Protein AF-A0A1H7DA95-F1 (afdb_monomer)

Foldseek 3Di:
DDDDDDDDDDDDDDDDDDDPDDPPDPDPAADPLRAGADDFAKWWDDVQFPVVCVDIWIWGWPHWDPVDDDDRQKTWTWIFTADPVRDRDDIDTDITRNVRIGGDPDPPPPPDPPPPPPDDDDD

Organism: NCBI:txid1144548

Mean predicted aligned error: 14.92 Å

Solvent-accessible surface area (backbone atoms only — not comparable to full-atom values): 8082 Å² total; per-residue (Å²): 134,86,87,85,82,86,83,88,82,81,85,89,85,91,80,80,92,74,76,90,69,79,81,81,65,92,54,102,47,56,46,95,86,70,37,59,54,64,69,65,45,45,30,41,37,29,48,69,12,28,80,86,25,84,63,68,46,44,29,37,38,69,39,59,46,82,90,53,96,54,62,92,65,43,39,42,34,37,28,29,36,36,51,98,88,65,48,76,76,44,84,44,79,45,74,32,24,49,88,35,49,40,77,48,92,63,79,78,74,74,81,67,80,77,76,74,82,82,78,91,77,94,129

Nearest PDB structures (foldseek):
  4c0f-assembly2_D  TM=4.816E-01  e=8.296E-01  Homo sapiens
  5fu7-assembly2_F  TM=4.871E-01  e=9.789E-01  Homo sapiens
  4c0f-assembly1_A  TM=4.831E-01  e=1.363E+00  Homo sapiens
  3er0-assembly1_A  TM=4.039E-01  e=1.440E+00  Saccharomyces cerevisiae

Structure (mmCIF, N/CA/C/O backbone):
data_AF-A0A1H7DA95-F1
#
_entry.id   AF-A0A1H7DA95-F1
#
loop_
_atom_site.group_PDB
_atom_site.id
_atom_site.type_symbol
_atom_site.label_atom_id
_atom_site.label_alt_id
_atom_site.label_comp_id
_atom_site.label_asym_id
_atom_site.label_entity_id
_atom_site.label_seq_id
_atom_site.pdbx_PDB_ins_code
_atom_site.Cartn_x
_atom_site.Cartn_y
_atom_site.Cartn_z
_atom_site.occupancy
_atom_site.B_iso_or_equiv
_atom_site.auth_seq_id
_atom_site.auth_comp_id
_atom_site.auth_asym_id
_atom_site.auth_atom_id
_atom_site.pdbx_PDB_model_num
ATOM 1 N N . MET A 1 1 ? 36.164 -46.722 -11.709 1.00 38.12 1 MET A N 1
ATOM 2 C CA . MET A 1 1 ? 36.114 -45.258 -11.499 1.00 38.12 1 MET A CA 1
ATOM 3 C C . MET A 1 1 ? 34.666 -44.806 -11.662 1.00 38.12 1 MET A C 1
ATOM 5 O O . MET A 1 1 ? 33.929 -45.463 -12.382 1.00 38.12 1 MET A O 1
ATOM 9 N N . SER A 1 2 ? 34.273 -43.798 -10.889 1.00 39.78 2 SER A N 1
ATOM 10 C CA . SER A 1 2 ? 32.928 -43.409 -10.437 1.00 39.78 2 SER A CA 1
ATOM 11 C C . SER A 1 2 ? 31.754 -43.376 -11.434 1.00 39.78 2 SER A C 1
ATOM 13 O O . SER A 1 2 ? 31.884 -42.975 -12.583 1.00 39.78 2 SER A O 1
ATOM 15 N N . VAL A 1 3 ? 30.576 -43.698 -10.888 1.00 44.12 3 VAL A N 1
ATOM 16 C CA . VAL A 1 3 ? 29.200 -43.355 -11.331 1.00 44.12 3 VAL A CA 1
ATOM 17 C C . VAL A 1 3 ? 28.923 -41.902 -10.839 1.00 44.12 3 VAL A C 1
ATOM 19 O O . VAL A 1 3 ? 29.515 -41.560 -9.808 1.00 44.12 3 VAL A O 1
ATOM 22 N N . PRO A 1 4 ? 28.079 -41.026 -11.461 1.00 39.94 4 PRO A N 1
ATOM 23 C CA . PRO A 1 4 ? 26.620 -41.176 -11.347 1.00 39.94 4 PRO A CA 1
ATOM 24 C C . PRO A 1 4 ? 25.684 -40.647 -12.471 1.00 39.94 4 PRO A C 1
ATOM 26 O O . PRO A 1 4 ? 25.880 -39.587 -13.047 1.00 39.94 4 PRO A O 1
ATOM 29 N N . LYS A 1 5 ? 24.559 -41.377 -12.596 1.00 32.47 5 LYS A N 1
ATOM 30 C CA . LYS A 1 5 ? 23.145 -40.933 -12.695 1.00 32.47 5 LYS A CA 1
ATOM 31 C C . LYS A 1 5 ? 22.612 -40.322 -14.016 1.00 32.47 5 LYS A C 1
ATOM 33 O O . LYS A 1 5 ? 23.004 -39.221 -14.385 1.00 32.47 5 LYS A O 1
ATOM 38 N N . PRO A 1 6 ? 21.623 -40.967 -14.677 1.00 32.97 6 PRO A N 1
ATOM 39 C CA . PRO A 1 6 ? 20.931 -40.378 -15.821 1.00 32.97 6 PRO A CA 1
ATOM 40 C C . PRO A 1 6 ? 19.934 -39.295 -15.380 1.00 32.97 6 PRO A C 1
ATOM 42 O O . PRO A 1 6 ? 19.171 -39.475 -14.426 1.00 32.97 6 PRO A O 1
ATOM 45 N N . ALA A 1 7 ? 19.944 -38.169 -16.096 1.00 32.50 7 ALA A N 1
ATOM 46 C CA . ALA A 1 7 ? 18.955 -37.108 -15.984 1.00 32.50 7 ALA A CA 1
ATOM 47 C C . ALA A 1 7 ? 17.601 -37.615 -16.499 1.00 32.50 7 ALA A C 1
ATOM 49 O O . ALA A 1 7 ? 17.450 -38.005 -17.655 1.00 32.50 7 ALA A O 1
ATOM 50 N N . ASN A 1 8 ? 16.626 -37.624 -15.598 1.00 31.92 8 ASN A N 1
ATOM 51 C CA . ASN A 1 8 ? 15.252 -38.011 -15.852 1.00 31.92 8 ASN A CA 1
ATOM 52 C C . ASN A 1 8 ? 14.568 -36.870 -16.625 1.00 31.92 8 ASN A C 1
ATOM 54 O O . ASN A 1 8 ? 14.143 -35.886 -16.025 1.00 31.92 8 ASN A O 1
ATOM 58 N N . PHE A 1 9 ? 14.517 -36.967 -17.953 1.00 31.11 9 PHE A N 1
ATOM 59 C CA . PHE A 1 9 ? 13.778 -36.035 -18.803 1.00 31.11 9 PHE A CA 1
ATOM 60 C C . PHE A 1 9 ? 12.530 -36.754 -19.323 1.00 31.11 9 PHE A C 1
ATOM 62 O O . PHE A 1 9 ? 12.619 -37.640 -20.170 1.00 31.11 9 PHE A O 1
ATOM 69 N N . VAL A 1 10 ? 11.369 -36.399 -18.771 1.00 33.75 10 VAL A N 1
ATOM 70 C CA . VAL A 1 10 ? 10.046 -36.863 -19.215 1.00 33.75 10 VAL A CA 1
ATOM 71 C C . VAL A 1 10 ? 9.237 -35.634 -19.661 1.00 33.75 10 VAL A C 1
ATOM 73 O O . VAL A 1 10 ? 9.392 -34.572 -19.056 1.00 33.75 10 VAL A O 1
ATOM 76 N N . PRO A 1 11 ? 8.435 -35.734 -20.741 1.00 36.88 11 PRO A N 1
ATOM 77 C CA . PRO A 1 11 ? 8.140 -34.612 -21.625 1.00 36.88 11 PRO A CA 1
ATOM 78 C C . PRO A 1 11 ? 6.694 -34.083 -21.530 1.00 36.88 11 PRO A C 1
ATOM 80 O O . PRO A 1 11 ? 5.834 -34.662 -20.878 1.00 36.88 11 PRO A O 1
ATOM 83 N N . ALA A 1 12 ? 6.455 -33.038 -22.333 1.00 28.50 12 ALA A N 1
ATOM 84 C CA . ALA A 1 12 ? 5.192 -32.620 -22.950 1.00 28.50 12 ALA A CA 1
ATOM 85 C C . ALA A 1 12 ? 4.088 -32.011 -22.065 1.00 28.50 12 ALA A C 1
ATOM 87 O O . ALA A 1 12 ? 3.440 -32.680 -21.269 1.00 28.50 12 ALA A O 1
ATOM 88 N N . SER A 1 13 ? 3.713 -30.770 -22.395 1.00 29.16 13 SER A N 1
ATOM 89 C CA . SER A 1 13 ? 2.300 -30.413 -22.562 1.00 29.16 13 SER A CA 1
ATOM 90 C C . SER A 1 13 ? 2.136 -29.274 -23.567 1.00 29.16 13 SER A C 1
ATOM 92 O O . SER A 1 13 ? 2.597 -28.153 -23.379 1.00 29.16 13 SER A O 1
ATOM 94 N N . ARG A 1 14 ? 1.482 -29.646 -24.668 1.00 42.50 14 ARG A N 1
ATOM 95 C CA . ARG A 1 14 ? 1.008 -28.839 -25.790 1.00 42.50 14 ARG A CA 1
ATOM 96 C C . ARG A 1 14 ? -0.144 -27.930 -25.372 1.00 42.50 14 ARG A C 1
ATOM 98 O O . ARG A 1 14 ? -1.171 -28.464 -24.975 1.00 42.50 14 ARG A O 1
ATOM 105 N N . TRP A 1 15 ? -0.028 -26.626 -25.602 1.00 34.53 15 TRP A N 1
ATOM 106 C CA . TRP A 1 15 ? -1.165 -25.707 -25.767 1.00 34.53 15 TRP A CA 1
ATOM 107 C C . TRP A 1 15 ? -0.723 -24.692 -26.836 1.00 34.53 15 TRP A C 1
ATOM 109 O O . TRP A 1 15 ? 0.174 -23.893 -26.604 1.00 34.53 15 TRP A O 1
ATOM 119 N N . THR A 1 16 ? -0.995 -24.959 -28.114 1.00 38.00 16 THR A N 1
ATOM 120 C CA . THR A 1 16 ? -2.215 -24.573 -28.849 1.00 38.00 16 THR A CA 1
ATOM 121 C C . THR A 1 16 ? -2.368 -23.058 -28.956 1.00 38.00 16 THR A C 1
ATOM 123 O O . THR A 1 16 ? -2.604 -22.357 -27.979 1.00 38.00 16 THR A O 1
ATOM 126 N N . THR A 1 17 ? -2.252 -22.593 -30.199 1.00 49.53 17 THR A N 1
ATOM 127 C CA . THR A 1 17 ? -2.530 -21.257 -30.720 1.00 49.53 17 THR A CA 1
ATOM 128 C C . THR A 1 17 ? -3.723 -20.580 -30.046 1.00 49.53 17 THR A C 1
ATOM 130 O O . THR A 1 17 ? -4.871 -20.858 -30.382 1.00 49.53 17 THR A O 1
ATOM 133 N N . HIS A 1 18 ? -3.453 -19.595 -29.193 1.00 40.81 18 HIS A N 1
ATOM 134 C CA . HIS A 1 18 ? -4.390 -18.506 -28.945 1.00 40.81 18 HIS A CA 1
ATOM 135 C C . HIS A 1 18 ? -3.775 -17.223 -29.495 1.00 40.81 18 HIS A C 1
ATOM 137 O O . HIS A 1 18 ? -2.865 -16.643 -28.915 1.00 40.81 18 HIS A O 1
ATOM 143 N N . ARG A 1 19 ? -4.256 -16.872 -30.695 1.00 39.47 19 ARG A N 1
ATOM 144 C CA . ARG A 1 19 ? -4.360 -15.531 -31.282 1.00 39.47 19 ARG A CA 1
ATOM 145 C C . ARG A 1 19 ? -3.545 -14.464 -30.541 1.00 39.47 19 ARG A C 1
ATOM 147 O O . ARG A 1 19 ? -3.988 -13.948 -29.518 1.00 39.47 19 ARG A O 1
ATOM 154 N N . VAL A 1 20 ? -2.407 -14.101 -31.139 1.00 42.31 20 VAL A N 1
ATOM 155 C CA . VAL A 1 20 ? -1.660 -12.866 -30.870 1.00 42.31 20 VAL A CA 1
ATOM 156 C C . VAL A 1 20 ? -2.653 -11.704 -30.843 1.00 42.31 20 VAL A C 1
ATOM 158 O O . VAL A 1 20 ? -3.083 -11.205 -31.879 1.00 42.31 20 VAL A O 1
ATOM 161 N N . THR A 1 21 ? -3.063 -11.318 -29.641 1.00 41.84 21 THR A N 1
ATOM 162 C CA . THR A 1 21 ? -3.659 -10.015 -29.380 1.00 41.84 21 THR A CA 1
ATOM 163 C C . THR A 1 21 ? -2.496 -9.166 -28.911 1.00 41.84 21 THR A C 1
ATOM 165 O O . THR A 1 21 ? -1.830 -9.508 -27.937 1.00 41.84 21 THR A O 1
ATOM 168 N N . GLN A 1 22 ? -2.193 -8.142 -29.703 1.00 39.78 22 GLN A N 1
ATOM 169 C CA . GLN A 1 22 ? -1.137 -7.157 -29.486 1.00 39.78 22 GLN A CA 1
ATOM 170 C C . GLN A 1 22 ? -0.934 -6.831 -27.998 1.00 39.78 22 GLN A C 1
ATOM 172 O O . GLN A 1 22 ? -1.921 -6.529 -27.323 1.00 39.78 22 GLN A O 1
ATOM 177 N N . PRO A 1 23 ? 0.309 -6.811 -27.480 1.00 40.44 23 PRO A N 1
ATOM 178 C CA . PRO A 1 23 ? 0.565 -6.224 -26.177 1.00 40.44 23 PRO A CA 1
ATOM 179 C C . PRO A 1 23 ? 0.395 -4.706 -26.304 1.00 40.44 23 PRO A C 1
ATOM 181 O O . PRO A 1 23 ? 1.324 -3.973 -26.643 1.00 40.44 23 PRO A O 1
ATOM 184 N N . ALA A 1 24 ? -0.823 -4.226 -26.070 1.00 38.38 24 ALA A N 1
ATOM 185 C CA . ALA A 1 24 ? -1.055 -2.821 -25.809 1.00 38.38 24 ALA A CA 1
ATOM 186 C C . ALA A 1 24 ? -0.357 -2.486 -24.482 1.00 38.38 24 ALA A C 1
ATOM 188 O O . ALA A 1 24 ? -0.765 -2.950 -23.422 1.00 38.38 24 ALA A O 1
ATOM 189 N N . ALA A 1 25 ? 0.707 -1.690 -24.592 1.00 41.19 25 ALA A N 1
ATOM 190 C CA . ALA A 1 25 ? 1.507 -1.125 -23.513 1.00 41.19 25 ALA A CA 1
ATOM 191 C C . ALA A 1 25 ? 2.416 -2.115 -22.757 1.00 41.19 25 ALA A C 1
ATOM 193 O O . ALA A 1 25 ? 2.116 -2.577 -21.656 1.00 41.19 25 ALA A O 1
ATOM 194 N N . ALA A 1 26 ? 3.640 -2.291 -23.270 1.00 44.28 26 ALA A N 1
ATOM 195 C CA . ALA A 1 26 ? 4.806 -2.348 -22.388 1.00 44.28 26 ALA A CA 1
ATOM 196 C C . ALA A 1 26 ? 4.795 -1.056 -21.544 1.00 44.28 26 ALA A C 1
ATOM 198 O O . ALA A 1 26 ? 5.206 0.014 -21.987 1.00 44.28 26 ALA A O 1
ATOM 199 N N . THR A 1 27 ? 4.138 -1.131 -20.388 1.00 46.91 27 THR A N 1
ATOM 200 C CA . THR A 1 27 ? 3.758 0.022 -19.575 1.00 46.91 27 THR A CA 1
ATOM 201 C C . THR A 1 27 ? 4.947 0.387 -18.694 1.00 46.91 27 THR A C 1
ATOM 203 O O . THR A 1 27 ? 5.637 -0.489 -18.187 1.00 46.91 27 THR A O 1
ATOM 206 N N . ILE A 1 28 ? 5.155 1.678 -18.456 1.00 54.00 28 ILE A N 1
ATOM 207 C CA . ILE A 1 28 ? 6.177 2.313 -17.595 1.00 54.00 28 ILE A CA 1
ATOM 208 C C . ILE A 1 28 ? 6.227 1.786 -16.126 1.00 54.00 28 ILE A C 1
ATOM 210 O O . ILE A 1 28 ? 6.948 2.312 -15.284 1.00 54.00 28 ILE A O 1
ATOM 214 N N . GLY A 1 29 ? 5.503 0.716 -15.793 1.00 65.31 29 GLY A N 1
ATOM 215 C CA . GLY A 1 29 ? 5.290 0.197 -14.447 1.00 65.31 29 GLY A CA 1
ATOM 216 C C . GLY A 1 29 ? 5.721 -1.249 -14.204 1.00 65.31 29 GLY A C 1
ATOM 217 O O . GLY A 1 29 ? 5.231 -1.816 -13.239 1.00 65.31 29 GLY A O 1
ATOM 218 N N . THR A 1 30 ? 6.601 -1.859 -15.003 1.00 73.38 30 THR A N 1
ATOM 219 C CA . THR A 1 30 ? 7.048 -3.256 -14.790 1.00 73.38 30 THR A CA 1
ATOM 220 C C . THR A 1 30 ? 8.565 -3.328 -14.569 1.00 73.38 30 THR A C 1
ATOM 222 O O . THR A 1 30 ? 9.322 -2.529 -15.124 1.00 73.38 30 THR A O 1
ATOM 225 N N . ARG A 1 31 ? 9.025 -4.224 -13.687 1.00 74.38 31 ARG A N 1
ATOM 226 C CA . ARG A 1 31 ? 10.454 -4.521 -13.483 1.00 74.38 31 ARG A CA 1
ATOM 227 C C . ARG A 1 31 ? 10.989 -5.428 -14.593 1.00 74.38 31 ARG A C 1
ATOM 229 O O . ARG A 1 31 ? 10.220 -5.989 -15.363 1.00 74.38 31 ARG A O 1
ATOM 236 N N . ASP A 1 32 ? 12.309 -5.585 -14.617 1.00 74.38 32 ASP A N 1
ATOM 237 C CA . ASP A 1 32 ? 13.027 -6.503 -15.513 1.00 74.38 32 ASP A CA 1
ATOM 238 C C . ASP A 1 32 ? 12.509 -7.954 -15.409 1.00 74.38 32 ASP A C 1
ATOM 240 O O . ASP A 1 32 ? 12.274 -8.611 -16.413 1.00 74.38 32 ASP A O 1
ATOM 244 N N . ASP A 1 33 ? 12.169 -8.380 -14.190 1.00 72.62 33 ASP A N 1
ATOM 245 C CA . ASP A 1 33 ? 11.581 -9.687 -13.854 1.00 72.62 33 ASP A CA 1
ATOM 246 C C . ASP A 1 33 ? 10.083 -9.835 -14.239 1.00 72.62 33 ASP A C 1
ATOM 248 O O . ASP A 1 33 ? 9.398 -10.766 -13.835 1.00 72.62 33 ASP A O 1
ATOM 252 N N . GLY A 1 34 ? 9.490 -8.881 -14.967 1.00 74.56 34 GLY A N 1
ATOM 253 C CA . GLY A 1 34 ? 8.074 -8.942 -15.371 1.00 74.56 34 GLY A CA 1
ATOM 254 C C . GLY A 1 34 ? 7.059 -8.648 -14.253 1.00 74.56 34 GLY A C 1
ATOM 255 O O . GLY A 1 34 ? 5.866 -8.503 -14.516 1.00 74.56 34 GLY A O 1
ATOM 256 N N . THR A 1 35 ? 7.524 -8.477 -13.014 1.00 77.00 35 THR A N 1
ATOM 257 C CA . THR A 1 35 ? 6.703 -8.088 -11.859 1.00 77.00 35 THR A CA 1
ATOM 258 C C . THR A 1 35 ? 6.330 -6.597 -11.906 1.00 77.00 35 THR A C 1
ATOM 260 O O . THR A 1 35 ? 7.201 -5.765 -12.192 1.00 77.00 35 THR A O 1
ATOM 263 N N . PRO A 1 36 ? 5.083 -6.201 -11.574 1.00 81.00 36 PRO A N 1
ATOM 264 C CA . PRO A 1 36 ? 4.707 -4.792 -11.528 1.00 81.00 36 PRO A CA 1
ATOM 265 C C . PRO A 1 36 ? 5.484 -4.022 -10.447 1.00 81.00 36 PRO A C 1
ATOM 267 O O . PRO A 1 36 ? 5.721 -4.500 -9.335 1.00 81.00 36 PRO A O 1
ATOM 270 N N . ARG A 1 37 ? 5.877 -2.793 -10.776 1.00 85.12 37 ARG A N 1
ATOM 271 C CA . ARG A 1 37 ? 6.429 -1.811 -9.843 1.00 85.12 37 ARG A CA 1
ATOM 272 C C . ARG A 1 37 ? 5.325 -1.252 -8.961 1.00 85.12 37 ARG A C 1
ATOM 274 O O . ARG A 1 37 ? 4.187 -1.072 -9.391 1.00 85.12 37 ARG A O 1
ATOM 281 N N . VAL A 1 38 ? 5.681 -0.928 -7.726 1.00 86.81 38 VAL A N 1
ATOM 282 C CA . VAL A 1 38 ? 4.748 -0.338 -6.771 1.00 86.81 38 VAL A CA 1
ATOM 283 C C . VAL A 1 38 ? 4.738 1.173 -6.965 1.00 86.81 38 VAL A C 1
ATOM 285 O O . VAL A 1 38 ? 5.715 1.862 -6.668 1.00 86.81 38 VAL A O 1
ATOM 288 N N . ALA A 1 39 ? 3.614 1.702 -7.442 1.00 88.19 39 ALA A N 1
ATOM 289 C CA . ALA A 1 39 ? 3.406 3.141 -7.544 1.00 88.19 39 ALA A CA 1
ATOM 290 C C . ALA A 1 39 ? 3.053 3.753 -6.171 1.00 88.19 39 ALA A C 1
ATOM 292 O O . ALA A 1 39 ? 2.427 3.080 -5.345 1.00 88.19 39 ALA A O 1
ATOM 293 N N . PRO A 1 40 ? 3.380 5.032 -5.914 1.00 90.56 40 PRO A N 1
ATOM 294 C CA . PRO A 1 40 ? 2.866 5.749 -4.750 1.00 90.56 40 PRO A CA 1
ATOM 295 C C . PRO A 1 40 ? 1.332 5.730 -4.711 1.00 90.56 40 PRO A C 1
ATOM 297 O O . PRO A 1 40 ? 0.674 5.878 -5.739 1.00 90.56 40 PRO A O 1
ATOM 300 N N . GLY A 1 41 ? 0.756 5.548 -3.524 1.00 90.94 41 GLY A N 1
ATOM 301 C CA . GLY A 1 41 ? -0.692 5.392 -3.368 1.00 90.94 41 GLY A CA 1
ATOM 302 C C . GLY A 1 41 ? -1.079 4.710 -2.062 1.00 90.94 41 GLY A C 1
ATOM 303 O O . GLY A 1 41 ? -0.214 4.347 -1.266 1.00 90.94 41 GLY A O 1
ATOM 304 N N . VAL A 1 42 ? -2.381 4.550 -1.825 1.00 93.38 42 VAL A N 1
ATOM 305 C CA . VAL A 1 42 ? -2.901 3.832 -0.653 1.00 93.38 42 VAL A CA 1
ATOM 306 C C . VAL A 1 42 ? -3.188 2.383 -1.028 1.00 93.38 42 VAL A C 1
ATOM 308 O O . VAL A 1 42 ? -3.862 2.116 -2.021 1.00 93.38 42 VAL A O 1
ATOM 311 N N . TYR A 1 43 ? -2.689 1.448 -0.224 1.00 94.75 43 TYR A N 1
ATOM 312 C CA . TYR A 1 43 ? -2.832 0.014 -0.436 1.00 94.75 43 TYR A CA 1
ATOM 313 C C . TYR A 1 43 ? -3.276 -0.683 0.845 1.00 94.75 43 TYR A C 1
ATOM 315 O O . TYR A 1 43 ? -2.832 -0.344 1.942 1.00 94.75 43 TYR A O 1
ATOM 323 N N . LEU A 1 44 ? -4.110 -1.703 0.687 1.00 95.31 44 LEU A N 1
ATOM 324 C CA . LEU A 1 44 ? -4.394 -2.685 1.717 1.00 95.31 44 LEU A CA 1
ATOM 325 C C . LEU A 1 44 ? -3.391 -3.830 1.570 1.00 95.31 44 LEU A C 1
ATOM 327 O O . LEU A 1 44 ? -3.385 -4.542 0.561 1.00 95.31 44 LEU A O 1
ATOM 331 N N . LEU A 1 45 ? -2.545 -4.007 2.580 1.00 94.88 45 LEU A N 1
ATOM 332 C CA . LEU A 1 45 ? -1.616 -5.124 2.655 1.00 94.88 45 LEU A CA 1
ATOM 333 C C . LEU A 1 45 ? -2.276 -6.267 3.407 1.00 94.88 45 LEU A C 1
ATOM 335 O O . LEU A 1 45 ? -2.699 -6.116 4.551 1.00 94.88 45 LEU A O 1
ATOM 339 N N . THR A 1 46 ? -2.354 -7.415 2.747 1.00 93.81 46 THR A N 1
ATOM 340 C CA . THR A 1 46 ? -2.873 -8.660 3.315 1.00 93.81 46 THR A CA 1
ATOM 341 C C . THR A 1 46 ? -1.777 -9.723 3.299 1.00 93.81 46 THR A C 1
ATOM 343 O O . THR A 1 46 ? -0.663 -9.465 2.835 1.00 93.81 46 THR A O 1
ATOM 346 N N . ARG A 1 47 ? -2.090 -10.939 3.754 1.00 92.25 47 ARG A N 1
ATOM 347 C CA . ARG A 1 47 ? -1.168 -12.082 3.703 1.00 92.25 47 ARG A CA 1
ATOM 348 C C . ARG A 1 47 ? -0.624 -12.375 2.296 1.00 92.25 47 ARG A C 1
ATOM 350 O O . ARG A 1 47 ? 0.480 -12.892 2.173 1.00 92.25 47 ARG A O 1
ATOM 357 N N . ASP A 1 48 ? -1.384 -12.016 1.264 1.00 90.44 48 ASP A N 1
ATOM 358 C CA . ASP A 1 48 ?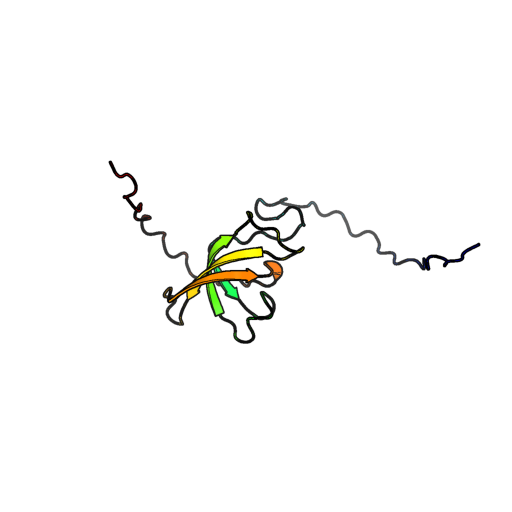 -1.005 -12.148 -0.147 1.00 90.44 48 ASP A CA 1
ATOM 359 C C . ASP A 1 48 ? 0.146 -11.201 -0.539 1.00 90.44 48 ASP A C 1
ATOM 361 O O . ASP A 1 48 ? 1.020 -11.549 -1.329 1.00 90.44 48 ASP A O 1
ATOM 365 N N . ALA A 1 49 ? 0.204 -10.023 0.095 1.00 90.62 49 ALA A N 1
ATOM 366 C CA . ALA A 1 49 ? 1.298 -9.070 -0.071 1.00 90.62 49 ALA A CA 1
ATOM 367 C C . ALA A 1 49 ? 2.527 -9.455 0.765 1.00 90.62 49 ALA A C 1
ATOM 369 O O . ALA A 1 49 ? 3.652 -9.210 0.343 1.00 90.62 49 ALA A O 1
ATOM 370 N N . SER A 1 50 ? 2.349 -10.020 1.963 1.00 91.25 50 SER A N 1
ATOM 371 C CA . SER A 1 50 ? 3.451 -10.556 2.774 1.00 91.25 50 SER A CA 1
ATOM 372 C C . SER A 1 50 ? 2.927 -11.490 3.872 1.00 91.25 50 SER A C 1
ATOM 374 O O . SER A 1 50 ? 1.960 -11.132 4.551 1.00 91.25 50 SER A O 1
ATOM 376 N N . PRO A 1 51 ? 3.588 -12.633 4.148 1.00 88.44 51 PRO A N 1
ATOM 377 C CA . PRO A 1 51 ? 3.197 -13.568 5.204 1.00 88.44 51 PRO A CA 1
ATOM 378 C C . PRO A 1 51 ? 3.057 -12.946 6.597 1.00 88.44 51 PRO A C 1
ATOM 380 O O . PRO A 1 51 ? 2.319 -13.472 7.426 1.00 88.44 51 PRO A O 1
ATOM 383 N N . GLN A 1 52 ? 3.747 -11.830 6.850 1.00 89.88 52 GLN A N 1
ATOM 384 C CA . GLN A 1 52 ? 3.729 -11.121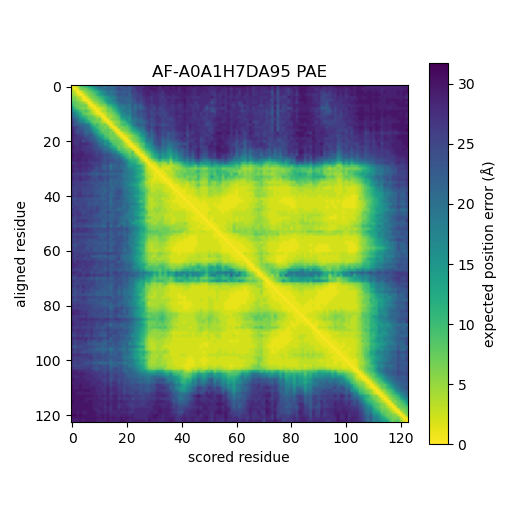 8.132 1.00 89.88 52 GLN A CA 1
ATOM 385 C C . GLN A 1 52 ? 2.361 -10.484 8.442 1.00 89.88 52 GLN A C 1
ATOM 387 O O . GLN A 1 52 ? 2.050 -10.213 9.600 1.00 89.88 52 GLN A O 1
ATOM 392 N N . PHE A 1 53 ? 1.510 -10.277 7.433 1.00 88.94 53 PHE A N 1
ATOM 393 C CA . PHE A 1 53 ? 0.209 -9.624 7.585 1.00 88.94 53 PHE A CA 1
ATOM 394 C C . PHE A 1 53 ? -0.923 -10.635 7.785 1.00 88.94 53 PHE A C 1
ATOM 396 O O . PHE A 1 53 ? -1.830 -10.758 6.960 1.00 88.94 53 PHE A O 1
ATOM 403 N N . ALA A 1 54 ? -0.896 -11.347 8.917 1.00 86.94 54 ALA A N 1
ATOM 404 C CA . ALA A 1 54 ? -2.031 -12.171 9.350 1.00 86.94 54 ALA A CA 1
ATOM 405 C C . ALA A 1 54 ? -3.297 -11.322 9.581 1.00 86.94 54 ALA A C 1
ATOM 407 O O . ALA A 1 54 ? -4.410 -11.773 9.323 1.00 86.94 54 ALA A O 1
ATOM 408 N N . LYS A 1 55 ? -3.112 -10.073 10.028 1.00 90.44 55 LYS A N 1
ATOM 409 C CA . LYS A 1 55 ? -4.141 -9.030 10.052 1.00 90.44 55 LYS A CA 1
ATOM 410 C C . LYS A 1 55 ? -3.813 -8.003 8.968 1.00 90.44 55 LYS A C 1
ATOM 412 O O . LYS A 1 55 ? -2.657 -7.578 8.901 1.00 90.44 55 LYS A O 1
ATOM 417 N N . PRO A 1 56 ? -4.784 -7.610 8.130 1.00 93.25 56 PRO A N 1
ATOM 418 C CA . PRO A 1 56 ? -4.522 -6.654 7.073 1.00 93.25 56 PRO A CA 1
ATOM 419 C C . PRO A 1 56 ? -4.252 -5.260 7.647 1.00 93.25 56 PRO A C 1
ATOM 421 O O . PRO A 1 56 ? -4.845 -4.873 8.655 1.00 93.25 56 PRO A O 1
ATOM 424 N N . ILE A 1 57 ? -3.375 -4.503 6.990 1.00 93.44 57 ILE A N 1
ATOM 425 C CA . ILE A 1 57 ? -3.071 -3.111 7.343 1.00 93.44 57 ILE A CA 1
ATOM 426 C C . ILE A 1 57 ? -3.209 -2.210 6.120 1.00 93.44 57 ILE A C 1
ATOM 428 O O . ILE A 1 57 ? -2.869 -2.606 5.005 1.00 93.44 57 ILE A O 1
ATOM 432 N N . THR A 1 58 ? -3.674 -0.983 6.326 1.00 94.88 58 THR A N 1
ATOM 433 C CA . THR A 1 58 ? -3.707 0.035 5.274 1.00 94.88 58 THR A CA 1
ATOM 434 C C . THR A 1 58 ? -2.426 0.852 5.335 1.00 94.88 58 THR A C 1
ATOM 436 O O . THR A 1 58 ? -2.023 1.304 6.407 1.00 94.88 58 THR A O 1
ATOM 439 N N . VAL A 1 59 ? -1.778 1.051 4.191 1.00 95.06 59 VAL A N 1
ATOM 440 C CA . VAL A 1 59 ? -0.555 1.849 4.096 1.00 95.06 59 VAL A CA 1
ATOM 441 C C . VAL A 1 59 ? -0.624 2.832 2.938 1.00 95.06 59 VAL A C 1
ATOM 443 O O . VAL A 1 59 ? -1.213 2.544 1.901 1.00 95.06 59 VAL A O 1
ATOM 446 N N . A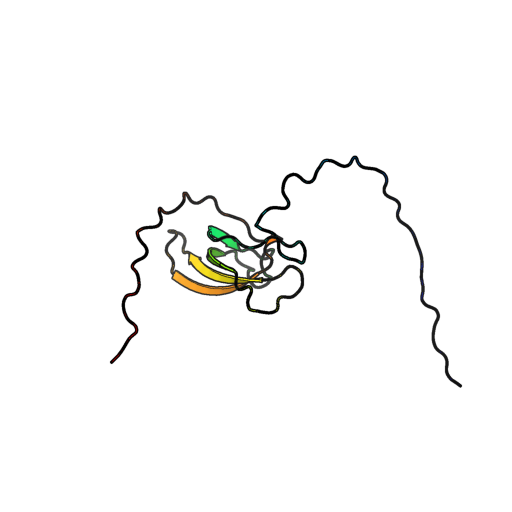RG A 1 60 ? 0.033 3.981 3.081 1.00 94.69 60 ARG A N 1
ATOM 447 C CA . ARG A 1 60 ? 0.316 4.912 1.989 1.00 94.69 60 ARG A CA 1
ATOM 448 C C . ARG A 1 60 ? 1.770 4.767 1.558 1.00 94.69 60 ARG A C 1
ATOM 450 O O . ARG A 1 60 ? 2.669 5.197 2.278 1.00 94.69 60 ARG A O 1
ATOM 457 N N . VAL A 1 61 ? 1.995 4.178 0.390 1.00 94.00 61 VAL A N 1
ATOM 458 C CA . VAL A 1 61 ? 3.320 4.007 -0.213 1.00 94.00 61 VAL A CA 1
ATOM 459 C C . VAL A 1 61 ? 3.874 5.360 -0.643 1.00 94.00 61 VAL A C 1
ATOM 461 O O . VAL A 1 61 ? 3.204 6.128 -1.331 1.00 94.00 61 VAL A O 1
ATOM 464 N N . ILE A 1 62 ? 5.113 5.623 -0.238 1.00 89.88 62 ILE A N 1
ATOM 465 C CA . ILE A 1 62 ? 5.892 6.810 -0.595 1.00 89.88 62 ILE A CA 1
ATOM 466 C C . ILE A 1 62 ? 6.752 6.497 -1.817 1.00 89.88 62 ILE A C 1
ATOM 468 O O . ILE A 1 62 ? 6.762 7.254 -2.784 1.00 89.88 62 ILE A O 1
ATOM 472 N N . ARG A 1 63 ? 7.481 5.377 -1.767 1.00 88.44 63 ARG A N 1
ATOM 473 C CA . ARG A 1 63 ? 8.323 4.900 -2.866 1.00 88.44 63 ARG A CA 1
ATOM 474 C C . ARG A 1 63 ? 8.620 3.413 -2.751 1.00 88.44 63 ARG A C 1
ATOM 476 O O . ARG A 1 63 ? 8.683 2.858 -1.654 1.00 88.44 63 ARG A O 1
ATOM 483 N N . GLU A 1 64 ? 8.896 2.820 -3.898 1.00 89.44 64 GLU A N 1
ATOM 484 C CA . GLU A 1 64 ? 9.620 1.561 -4.013 1.00 89.44 64 GLU A CA 1
ATOM 485 C C . GLU A 1 64 ? 11.124 1.788 -3.783 1.00 89.44 64 GLU A C 1
ATOM 487 O O . GLU A 1 64 ? 11.682 2.805 -4.202 1.00 89.44 64 GLU A O 1
ATOM 492 N N . ARG A 1 65 ? 11.787 0.844 -3.115 1.00 84.88 65 ARG A N 1
ATOM 493 C CA . ARG A 1 65 ? 13.240 0.799 -2.925 1.00 84.88 65 ARG A CA 1
ATOM 494 C C . ARG A 1 65 ? 13.846 -0.172 -3.932 1.00 84.88 65 ARG A C 1
ATOM 496 O O . ARG A 1 65 ? 13.919 -1.373 -3.689 1.00 84.88 65 ARG A O 1
ATOM 503 N N . THR A 1 66 ? 14.271 0.366 -5.071 1.00 76.75 66 THR A N 1
ATOM 504 C CA . THR A 1 66 ? 14.916 -0.391 -6.159 1.00 76.75 66 THR A CA 1
ATOM 505 C C . THR A 1 66 ? 16.413 -0.595 -5.942 1.00 76.75 66 THR A C 1
ATOM 507 O O . THR A 1 66 ? 17.049 -1.313 -6.699 1.00 76.75 66 THR A O 1
ATOM 510 N N . ASP A 1 67 ? 16.982 0.069 -4.937 1.00 72.94 67 ASP A N 1
ATOM 511 C CA . ASP A 1 67 ? 18.398 0.018 -4.568 1.00 72.94 67 ASP A CA 1
ATOM 512 C C . ASP A 1 67 ? 18.804 -1.269 -3.832 1.00 72.94 67 ASP A C 1
ATOM 514 O O . ASP A 1 67 ? 19.992 -1.523 -3.643 1.00 72.94 67 ASP A O 1
ATOM 518 N N . ARG A 1 68 ? 17.837 -2.099 -3.424 1.00 68.62 68 ARG A N 1
ATOM 519 C CA . ARG A 1 68 ? 18.087 -3.353 -2.709 1.00 68.62 68 ARG A CA 1
ATOM 520 C C . ARG A 1 68 ? 17.819 -4.551 -3.606 1.00 68.62 68 ARG A C 1
ATOM 522 O O . ARG A 1 68 ? 16.810 -4.580 -4.302 1.00 68.62 68 ARG A O 1
ATOM 529 N N . HIS A 1 69 ? 18.684 -5.561 -3.528 1.00 57.72 69 HIS A N 1
ATOM 530 C CA . HIS A 1 69 ? 18.438 -6.856 -4.156 1.00 57.72 69 HIS A CA 1
ATOM 531 C C . HIS A 1 69 ? 17.152 -7.468 -3.596 1.00 57.72 69 HIS A C 1
ATOM 533 O O . HIS A 1 69 ? 16.995 -7.632 -2.383 1.00 57.72 69 HIS A O 1
ATOM 539 N N . THR A 1 70 ? 16.228 -7.794 -4.488 1.00 62.84 70 THR A N 1
ATOM 540 C CA . THR A 1 70 ? 14.946 -8.412 -4.163 1.00 62.84 70 THR A CA 1
ATOM 541 C C 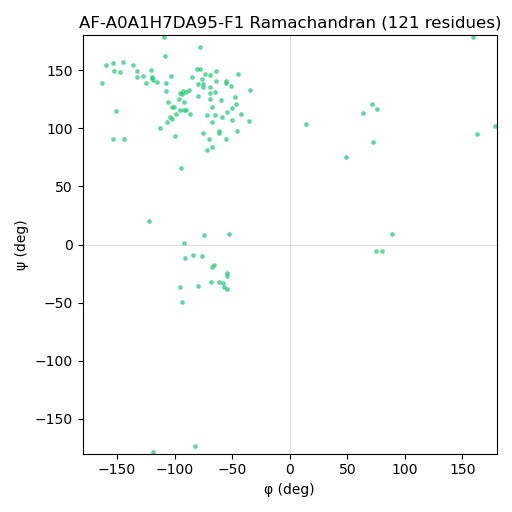. THR A 1 70 ? 14.903 -9.797 -4.782 1.00 62.84 70 THR A C 1
ATOM 543 O O . THR A 1 70 ? 15.362 -9.973 -5.905 1.00 62.84 70 THR A O 1
ATOM 546 N N . TYR A 1 71 ? 14.352 -10.769 -4.058 1.00 65.00 71 TYR A N 1
ATOM 547 C CA . TYR A 1 71 ? 13.998 -12.059 -4.651 1.00 65.00 71 TYR A CA 1
ATOM 548 C C . TYR A 1 71 ? 12.907 -11.868 -5.708 1.00 65.00 71 TYR A C 1
ATOM 550 O O . TYR A 1 71 ? 12.082 -10.961 -5.556 1.00 65.00 71 TYR A O 1
ATOM 558 N N . ASP A 1 72 ? 12.899 -12.718 -6.736 1.00 72.94 72 ASP A N 1
ATOM 559 C CA . ASP A 1 72 ? 11.973 -12.649 -7.873 1.00 72.94 72 ASP A CA 1
ATOM 560 C C . ASP A 1 72 ? 10.523 -12.451 -7.397 1.00 72.94 72 ASP A C 1
ATOM 562 O O . ASP A 1 72 ? 10.032 -13.147 -6.498 1.00 72.94 72 ASP A O 1
ATOM 566 N N . GLY A 1 73 ? 9.851 -11.427 -7.927 1.00 81.25 73 GLY A N 1
ATOM 567 C CA . GLY A 1 73 ? 8.499 -11.051 -7.504 1.00 81.25 73 GLY A CA 1
ATOM 568 C C . GLY A 1 73 ? 8.351 -10.223 -6.219 1.00 81.25 73 GLY A C 1
ATOM 569 O O . GLY A 1 73 ? 7.237 -9.793 -5.915 1.00 81.25 73 GLY A O 1
ATOM 570 N N . TRP A 1 74 ? 9.411 -9.948 -5.457 1.00 89.81 74 TRP A N 1
ATOM 571 C CA . TRP A 1 74 ? 9.332 -9.180 -4.204 1.00 89.81 74 TRP A CA 1
ATOM 572 C C . TRP A 1 74 ? 9.930 -7.783 -4.322 1.00 89.81 74 TRP A C 1
ATOM 574 O O . TRP A 1 74 ? 10.672 -7.465 -5.247 1.00 89.81 74 TRP A O 1
ATOM 584 N N . THR A 1 75 ? 9.592 -6.907 -3.379 1.00 90.25 75 THR A N 1
ATOM 585 C CA . THR A 1 75 ? 10.195 -5.585 -3.282 1.00 90.25 75 THR A CA 1
ATOM 586 C C . THR A 1 75 ? 10.175 -5.009 -1.884 1.00 90.25 75 THR A C 1
ATOM 588 O O . THR A 1 75 ? 9.329 -5.345 -1.056 1.00 90.25 75 THR A O 1
ATOM 591 N N . TRP A 1 76 ? 11.100 -4.089 -1.650 1.00 92.00 76 TRP A N 1
ATOM 592 C CA . TRP A 1 76 ? 11.083 -3.222 -0.490 1.00 92.00 76 TRP A CA 1
ATOM 593 C C . TRP A 1 76 ? 10.307 -1.949 -0.821 1.00 92.00 76 TRP A C 1
ATOM 595 O O . TRP A 1 76 ? 10.559 -1.295 -1.831 1.00 92.00 76 TRP A O 1
ATOM 605 N N . ILE A 1 77 ? 9.376 -1.570 0.046 1.00 92.94 77 ILE A N 1
ATOM 606 C CA . ILE A 1 77 ? 8.652 -0.302 -0.043 1.00 92.94 77 ILE A CA 1
ATOM 607 C C . ILE A 1 77 ? 8.885 0.526 1.207 1.00 92.94 77 ILE A C 1
ATOM 609 O O . ILE A 1 77 ? 9.053 0.007 2.309 1.00 92.94 77 ILE A O 1
ATOM 613 N N . GLU A 1 78 ? 8.832 1.835 1.030 1.00 94.19 78 GLU A N 1
ATOM 614 C CA . GLU A 1 78 ? 8.726 2.783 2.123 1.00 94.19 78 GLU A CA 1
ATOM 615 C C . GLU A 1 78 ? 7.297 3.327 2.151 1.00 94.19 78 GLU A C 1
ATOM 617 O O . GLU A 1 78 ? 6.812 3.858 1.147 1.00 94.19 78 GLU A O 1
ATOM 622 N N . ALA A 1 79 ? 6.609 3.176 3.281 1.00 94.56 79 ALA A N 1
ATOM 623 C CA . ALA A 1 79 ? 5.199 3.520 3.404 1.00 94.56 79 ALA A CA 1
ATOM 624 C C . ALA A 1 79 ? 4.855 4.080 4.789 1.00 94.56 79 ALA A C 1
ATOM 626 O O . ALA A 1 79 ? 5.537 3.809 5.774 1.00 94.56 79 ALA A O 1
ATOM 627 N N . TYR A 1 80 ? 3.765 4.836 4.866 1.00 96.25 80 TYR A N 1
ATOM 628 C CA . TYR A 1 80 ? 3.127 5.187 6.131 1.00 96.25 80 TYR A CA 1
ATOM 629 C C . TYR A 1 80 ? 2.019 4.190 6.444 1.00 96.25 80 TYR A C 1
ATOM 631 O O . TYR A 1 80 ? 1.157 3.981 5.596 1.00 96.25 80 TYR A O 1
ATOM 639 N N . GLN A 1 81 ? 1.991 3.609 7.638 1.00 94.00 81 GLN A N 1
ATOM 640 C CA . GLN A 1 81 ? 0.799 2.917 8.114 1.00 94.00 81 GLN A CA 1
ATOM 641 C C . GLN A 1 81 ? -0.297 3.941 8.399 1.00 94.00 81 GLN A C 1
ATOM 643 O O . GLN A 1 81 ? -0.028 4.983 8.997 1.00 94.00 81 GLN A O 1
ATOM 648 N N . LEU A 1 82 ? -1.518 3.638 7.971 1.00 92.94 82 LEU A N 1
ATOM 649 C CA . LEU A 1 82 ? -2.690 4.462 8.227 1.00 92.94 82 LEU A CA 1
ATOM 650 C C . LEU A 1 82 ? -3.541 3.847 9.340 1.00 92.94 82 LEU A C 1
ATOM 652 O O . LEU A 1 82 ? -3.632 2.621 9.452 1.00 92.94 82 LEU A O 1
ATOM 656 N N . ASP A 1 83 ? -4.162 4.694 10.154 1.00 89.88 83 ASP A N 1
ATOM 657 C CA . ASP A 1 83 ? -5.231 4.276 11.059 1.00 89.88 83 ASP A CA 1
ATOM 658 C C . ASP A 1 83 ? -6.598 4.206 10.346 1.00 89.88 83 ASP A C 1
ATOM 660 O O . ASP A 1 83 ? -6.709 4.367 9.128 1.00 89.88 83 ASP A O 1
ATOM 664 N N . ALA A 1 84 ? -7.662 3.965 11.115 1.00 86.56 84 ALA A N 1
ATOM 665 C CA . ALA A 1 84 ? -9.030 3.916 10.600 1.00 86.56 84 ALA A CA 1
ATOM 666 C C . ALA A 1 84 ? -9.550 5.269 10.070 1.00 86.56 84 ALA A C 1
ATOM 668 O O . ALA A 1 84 ? -10.539 5.288 9.340 1.00 86.56 84 ALA A O 1
ATOM 669 N N . ARG A 1 85 ? -8.911 6.388 10.432 1.00 87.00 85 ARG A N 1
ATOM 670 C CA . ARG A 1 85 ? -9.237 7.744 9.959 1.00 87.00 85 ARG A CA 1
ATOM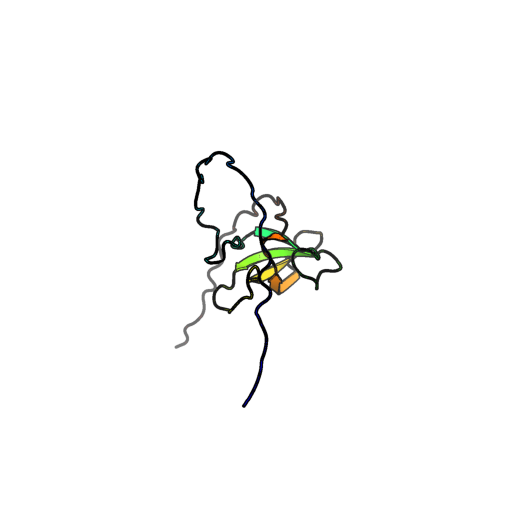 671 C C . ARG A 1 85 ? -8.448 8.119 8.702 1.00 87.00 85 ARG A C 1
ATOM 673 O O . ARG A 1 85 ? -8.797 9.086 8.032 1.00 87.00 85 ARG A O 1
ATOM 680 N N . GLY A 1 86 ? -7.437 7.324 8.348 1.00 86.19 86 GLY A N 1
ATOM 681 C CA . GLY A 1 86 ? -6.534 7.591 7.233 1.00 86.19 86 GLY A CA 1
ATOM 682 C C . GLY A 1 86 ? -5.314 8.423 7.628 1.00 86.19 86 GLY A C 1
ATOM 683 O O . GLY A 1 86 ? -4.561 8.839 6.744 1.00 86.19 86 GLY A O 1
ATOM 684 N N . ASP A 1 87 ? -5.097 8.647 8.924 1.00 87.62 87 ASP A N 1
ATOM 685 C CA . ASP A 1 87 ? -3.956 9.395 9.436 1.00 87.62 87 ASP A CA 1
ATOM 686 C C . ASP A 1 87 ? -2.705 8.514 9.474 1.00 87.62 87 ASP A C 1
ATOM 688 O O . ASP A 1 87 ? -2.745 7.335 9.838 1.00 87.62 87 ASP A O 1
ATOM 692 N N . ALA A 1 88 ? -1.569 9.092 9.076 1.00 91.38 88 ALA A N 1
ATOM 693 C CA . ALA A 1 88 ? -0.285 8.406 9.095 1.00 91.38 88 ALA A CA 1
ATOM 694 C C . ALA A 1 88 ? 0.197 8.239 10.542 1.00 91.38 88 ALA A C 1
ATOM 696 O O . ALA A 1 88 ? 0.561 9.217 11.191 1.00 91.38 88 ALA A O 1
ATOM 697 N N . THR A 1 89 ? 0.225 6.999 11.024 1.00 93.19 89 THR A N 1
ATOM 698 C CA . THR A 1 89 ? 0.611 6.677 12.405 1.00 93.19 89 THR A CA 1
ATOM 699 C C . THR A 1 89 ? 2.076 6.299 12.539 1.00 93.19 89 THR A C 1
ATOM 701 O O . THR A 1 89 ? 2.711 6.657 13.525 1.00 93.19 89 THR A O 1
ATOM 704 N N . ASP A 1 90 ? 2.626 5.596 11.548 1.00 92.19 90 ASP A N 1
ATOM 705 C CA . ASP A 1 90 ? 3.995 5.086 11.600 1.00 92.19 90 ASP A CA 1
ATOM 706 C C . ASP A 1 90 ? 4.638 5.051 10.212 1.00 92.19 90 ASP A C 1
ATOM 708 O O . ASP A 1 90 ? 3.951 4.826 9.214 1.00 92.19 90 ASP A O 1
ATOM 712 N N . ARG A 1 91 ? 5.958 5.248 10.131 1.00 94.00 91 ARG A N 1
ATOM 713 C CA . ARG A 1 91 ? 6.721 5.093 8.884 1.00 94.00 91 ARG A CA 1
ATOM 714 C C . ARG A 1 91 ? 7.417 3.740 8.892 1.00 94.00 91 ARG A C 1
ATOM 716 O O . ARG A 1 91 ? 8.298 3.498 9.708 1.00 94.00 91 ARG A O 1
ATOM 723 N N . ARG A 1 92 ? 7.075 2.896 7.923 1.00 91.94 92 ARG A N 1
ATOM 724 C CA . ARG A 1 92 ? 7.547 1.515 7.826 1.00 91.94 92 ARG A CA 1
ATOM 725 C C . ARG A 1 92 ? 8.318 1.270 6.540 1.00 91.94 92 ARG A C 1
ATOM 727 O O . ARG A 1 92 ? 7.971 1.775 5.471 1.00 91.94 92 ARG A O 1
ATOM 734 N N . GLU A 1 93 ? 9.338 0.434 6.657 1.00 94.44 93 GLU A 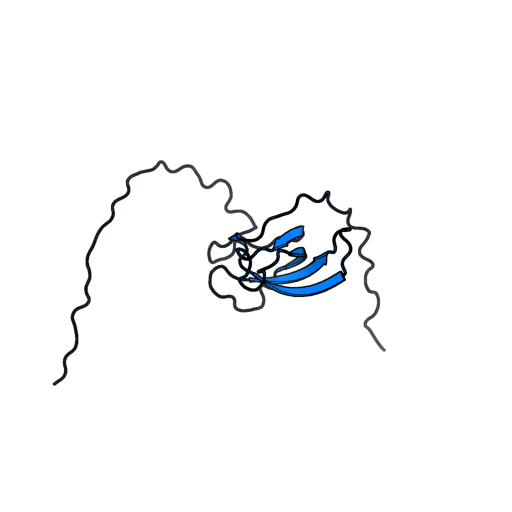N 1
ATOM 735 C CA . GLU A 1 93 ? 9.997 -0.214 5.532 1.00 94.44 93 GLU A CA 1
ATOM 736 C C . GLU A 1 93 ? 9.499 -1.661 5.473 1.00 94.44 93 GLU A C 1
ATOM 738 O O . GLU A 1 93 ? 9.626 -2.400 6.448 1.00 94.44 93 GLU A O 1
ATOM 743 N N . LEU A 1 94 ? 8.851 -2.042 4.370 1.00 92.81 94 LEU A N 1
ATOM 744 C CA . LEU A 1 94 ? 8.124 -3.310 4.265 1.00 92.81 94 LEU A CA 1
ATOM 745 C C . LEU A 1 94 ? 8.616 -4.123 3.072 1.00 92.81 94 LEU A C 1
ATOM 747 O O . LEU A 1 94 ? 8.815 -3.574 1.990 1.00 92.81 94 LEU A O 1
ATOM 751 N N . PHE A 1 95 ? 8.754 -5.436 3.264 1.00 92.12 95 PHE A N 1
ATOM 752 C CA . PHE A 1 95 ? 9.064 -6.386 2.199 1.00 92.12 95 PHE A CA 1
ATOM 753 C C . PHE A 1 95 ? 7.783 -7.076 1.725 1.00 92.12 95 PHE A C 1
ATOM 755 O O . PHE A 1 95 ? 7.142 -7.816 2.483 1.00 92.12 95 PHE A O 1
ATOM 762 N N . VAL A 1 96 ? 7.385 -6.779 0.489 1.00 92.19 96 VAL A N 1
ATOM 763 C CA . VAL A 1 96 ? 6.071 -7.119 -0.063 1.00 92.19 96 VAL A CA 1
ATOM 764 C C . VAL A 1 96 ? 6.171 -7.677 -1.477 1.00 92.19 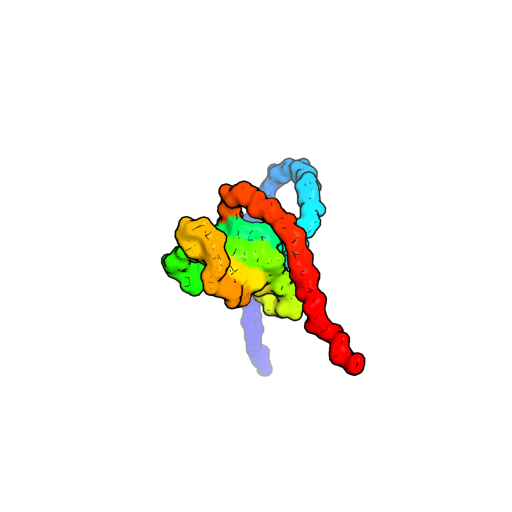96 VAL A C 1
ATOM 766 O O . VAL A 1 96 ? 7.097 -7.364 -2.222 1.00 92.19 96 VAL A O 1
ATOM 769 N N . ARG A 1 97 ? 5.182 -8.475 -1.861 1.00 91.75 97 ARG A N 1
ATOM 770 C CA . ARG A 1 97 ? 4.930 -8.903 -3.232 1.00 91.75 97 ARG A CA 1
ATOM 771 C C . ARG A 1 97 ? 3.956 -7.917 -3.886 1.00 91.75 97 ARG A C 1
ATOM 773 O O . ARG A 1 97 ? 2.817 -7.842 -3.424 1.00 91.75 97 ARG A O 1
ATOM 780 N N . PRO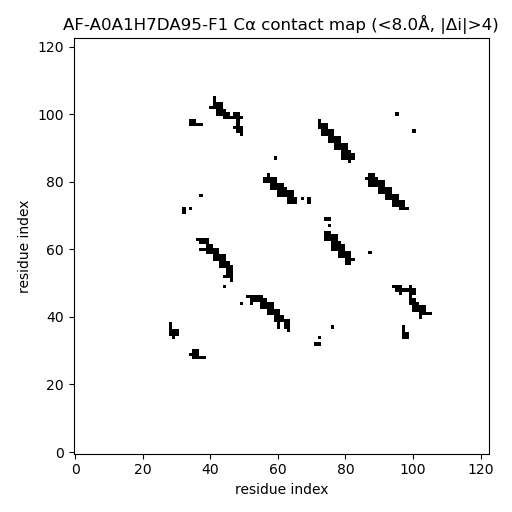 A 1 98 ? 4.357 -7.176 -4.938 1.00 89.75 98 PRO A N 1
ATOM 781 C CA . PRO A 1 98 ? 3.488 -6.204 -5.604 1.00 89.75 98 PRO A CA 1
ATOM 782 C C . PRO A 1 98 ? 2.182 -6.803 -6.130 1.00 89.75 98 PRO A C 1
ATOM 784 O O . PRO A 1 98 ? 1.144 -6.164 -6.020 1.00 89.75 98 PRO A O 1
ATOM 787 N N . ASP A 1 99 ? 2.228 -8.042 -6.627 1.00 88.75 99 ASP A N 1
ATOM 788 C CA . ASP A 1 99 ? 1.060 -8.774 -7.138 1.00 88.75 99 ASP A CA 1
ATOM 789 C C . ASP A 1 99 ? -0.055 -8.933 -6.086 1.00 88.75 99 ASP A C 1
ATOM 791 O O . ASP A 1 99 ? -1.237 -8.834 -6.403 1.00 88.75 99 ASP A O 1
ATOM 795 N N . GLY A 1 100 ? 0.320 -9.069 -4.808 1.00 90.25 100 GLY A N 1
ATOM 796 C CA . GLY A 1 100 ? -0.633 -9.204 -3.705 1.00 90.25 100 GLY A CA 1
ATOM 797 C C . GLY A 1 100 ? -1.045 -7.891 -3.036 1.00 90.25 100 GLY A C 1
ATOM 798 O O . GLY A 1 100 ? -1.814 -7.894 -2.065 1.00 90.25 100 GLY A O 1
ATOM 799 N N . MET A 1 101 ? -0.533 -6.748 -3.509 1.00 93.50 101 MET A N 1
ATOM 800 C CA . MET A 1 101 ? -0.916 -5.431 -3.001 1.00 93.50 101 MET A CA 1
ATOM 801 C C . MET A 1 101 ? -2.248 -4.994 -3.605 1.00 93.50 101 MET A C 1
ATOM 803 O O . MET A 1 101 ? -2.415 -4.941 -4.820 1.00 93.50 101 MET A O 1
ATOM 807 N N . ARG A 1 102 ? -3.201 -4.606 -2.753 1.00 93.50 102 ARG A N 1
ATOM 808 C CA . ARG A 1 102 ? -4.535 -4.196 -3.206 1.00 93.50 102 ARG A CA 1
ATOM 809 C C . ARG A 1 102 ? -4.673 -2.677 -3.141 1.00 93.50 102 ARG A C 1
ATOM 811 O O . ARG A 1 102 ? -4.719 -2.148 -2.030 1.00 93.50 102 ARG A O 1
ATOM 818 N N . PRO A 1 103 ? -4.731 -1.956 -4.275 1.00 91.50 103 PRO A N 1
ATOM 819 C CA . PRO A 1 103 ? -4.906 -0.510 -4.256 1.00 91.50 103 PRO A CA 1
ATOM 820 C C . PRO A 1 103 ? -6.278 -0.155 -3.680 1.00 91.50 103 PRO A C 1
ATOM 822 O O . PRO A 1 103 ? -7.306 -0.701 -4.084 1.00 91.50 103 PRO A O 1
ATOM 825 N N . VAL A 1 104 ? -6.295 0.780 -2.736 1.00 90.38 104 VAL A N 1
ATOM 826 C CA . VAL A 1 104 ? -7.522 1.340 -2.174 1.00 90.38 104 VAL A CA 1
ATOM 827 C C . VAL A 1 104 ? -7.809 2.634 -2.917 1.00 90.38 104 VAL A C 1
ATOM 829 O O . VAL A 1 104 ? -6.961 3.525 -2.987 1.00 90.38 104 VAL A O 1
ATOM 832 N N . ARG A 1 105 ? -9.013 2.747 -3.486 1.00 75.50 105 ARG A N 1
ATOM 833 C CA . ARG A 1 105 ? -9.485 3.999 -4.085 1.00 75.50 105 ARG A CA 1
ATOM 834 C C . ARG A 1 105 ? -9.800 4.995 -2.975 1.00 75.50 105 ARG A C 1
ATOM 836 O O . ARG A 1 105 ? -10.950 5.166 -2.588 1.00 75.50 105 ARG A O 1
ATOM 843 N N . THR A 1 106 ? -8.770 5.648 -2.467 1.00 62.62 106 THR A N 1
ATOM 844 C CA . THR A 1 106 ? -8.926 6.894 -1.725 1.00 62.62 106 THR A CA 1
ATOM 845 C C . THR A 1 106 ? -8.910 8.020 -2.760 1.00 62.62 106 THR A C 1
ATOM 847 O O . THR A 1 106 ? -8.048 7.985 -3.645 1.00 62.62 106 THR A O 1
ATOM 850 N N . PRO A 1 107 ? -9.834 8.999 -2.722 1.00 57.47 107 PRO A N 1
ATOM 851 C CA . PRO A 1 107 ? -9.680 10.195 -3.542 1.00 57.47 107 PRO A CA 1
ATOM 852 C C . PRO A 1 107 ? -8.270 10.752 -3.309 1.00 57.47 107 PRO A C 1
ATOM 854 O O . PRO A 1 107 ? -7.808 10.730 -2.161 1.00 57.47 107 PRO A O 1
ATOM 857 N N . PRO A 1 108 ? -7.548 11.163 -4.367 1.00 54.09 108 PRO A N 1
ATOM 858 C CA . PRO A 1 108 ? -6.194 11.662 -4.211 1.00 54.09 108 PRO A CA 1
ATOM 859 C C . PRO A 1 108 ? -6.242 12.790 -3.186 1.00 54.09 108 PRO A C 1
ATOM 861 O O . PRO A 1 108 ? -6.886 13.811 -3.417 1.00 54.09 108 PRO A O 1
ATOM 864 N N . ALA A 1 109 ? -5.604 12.582 -2.031 1.00 55.03 109 ALA A N 1
ATOM 865 C CA . ALA A 1 109 ? -5.338 13.675 -1.120 1.00 55.03 109 ALA A CA 1
ATOM 866 C C . ALA A 1 109 ? -4.507 14.656 -1.938 1.00 55.03 109 ALA A C 1
ATOM 868 O O . ALA A 1 109 ? -3.391 14.317 -2.344 1.00 55.03 109 ALA A O 1
ATOM 869 N N . THR A 1 110 ? -5.096 15.802 -2.279 1.00 50.53 110 THR A N 1
ATOM 870 C CA . THR A 1 110 ? -4.439 16.840 -3.063 1.00 50.53 110 THR A CA 1
ATOM 871 C C . THR A 1 110 ? -3.061 17.040 -2.446 1.00 50.53 110 THR A C 1
ATOM 873 O O . THR A 1 110 ? -3.001 17.281 -1.236 1.00 50.53 110 THR A O 1
ATOM 876 N N . PRO A 1 111 ? -1.957 16.855 -3.191 1.00 47.50 111 PRO A N 1
ATOM 877 C CA . PRO A 1 111 ? -0.635 17.065 -2.635 1.00 47.50 111 PRO A CA 1
ATOM 878 C C . PRO A 1 111 ? -0.552 18.534 -2.224 1.00 47.50 111 PRO A C 1
ATOM 880 O O . PRO A 1 111 ? -0.339 19.417 -3.051 1.00 47.50 111 PRO A O 1
ATOM 883 N N . GLY A 1 112 ? -0.786 18.807 -0.938 1.00 49.53 112 GLY A N 1
ATOM 884 C CA . GLY A 1 112 ? -0.483 20.096 -0.342 1.00 49.53 112 GLY A CA 1
ATOM 885 C C . GLY A 1 112 ? 0.992 20.379 -0.613 1.00 49.53 112 GLY A C 1
ATOM 886 O O . GLY A 1 112 ? 1.788 19.432 -0.603 1.00 49.53 112 GLY A O 1
ATOM 887 N N . PRO A 1 113 ? 1.362 21.633 -0.926 1.00 44.38 113 PRO A N 1
ATOM 888 C CA . PRO A 1 113 ? 2.696 21.962 -1.402 1.00 44.38 113 PRO A CA 1
ATOM 889 C C . PRO A 1 113 ? 3.721 21.352 -0.457 1.00 44.38 113 PRO A C 1
ATOM 891 O O . PRO A 1 113 ? 3.738 21.661 0.736 1.00 44.38 113 PRO A O 1
ATOM 894 N N . ALA A 1 114 ? 4.527 20.435 -0.998 1.00 51.03 114 ALA A N 1
ATOM 895 C CA . ALA A 1 114 ? 5.614 19.798 -0.287 1.00 51.03 114 ALA A CA 1
ATOM 896 C C . ALA A 1 114 ? 6.433 20.912 0.361 1.00 51.03 114 ALA A C 1
ATOM 898 O O . ALA A 1 114 ? 7.104 21.685 -0.329 1.00 51.03 114 ALA A O 1
ATOM 899 N N . ARG A 1 115 ? 6.324 21.039 1.687 1.00 47.53 115 ARG A N 1
ATOM 900 C CA . ARG A 1 115 ? 7.161 21.936 2.470 1.00 47.53 115 ARG A CA 1
ATOM 901 C C . ARG A 1 115 ? 8.577 21.434 2.256 1.00 47.53 115 ARG A C 1
ATOM 903 O O . ARG A 1 115 ? 8.993 20.461 2.879 1.00 47.53 115 ARG A O 1
ATOM 910 N N . ARG A 1 116 ? 9.271 22.059 1.296 1.00 52.56 116 ARG A N 1
ATOM 911 C CA . ARG A 1 116 ? 10.711 21.944 1.086 1.00 52.56 116 ARG A CA 1
ATOM 912 C C . ARG A 1 116 ? 11.308 22.005 2.482 1.00 52.56 116 ARG A C 1
ATOM 914 O O . ARG A 1 116 ? 11.174 23.026 3.157 1.00 52.56 116 ARG A O 1
ATOM 921 N N . VAL A 1 117 ? 11.877 20.895 2.939 1.00 47.19 117 VAL A N 1
ATOM 922 C CA . VAL A 1 117 ? 12.684 20.876 4.153 1.00 47.19 117 VAL A CA 1
ATOM 923 C C . VAL A 1 117 ? 13.921 21.697 3.809 1.00 47.19 117 VAL A C 1
ATOM 925 O O . VAL A 1 117 ? 14.928 21.190 3.324 1.00 47.19 117 VAL A O 1
ATOM 928 N N . ALA A 1 118 ? 13.785 23.012 3.947 1.00 50.72 118 ALA A N 1
ATOM 929 C CA . ALA A 1 118 ? 14.894 23.926 4.028 1.00 50.72 118 ALA A CA 1
ATOM 930 C C . ALA A 1 118 ? 15.591 23.611 5.347 1.00 50.72 118 ALA A C 1
ATOM 932 O O . ALA A 1 118 ? 15.033 23.880 6.406 1.00 50.72 118 ALA A O 1
ATOM 933 N N . ALA A 1 119 ? 16.745 22.954 5.258 1.00 45.59 119 ALA A N 1
ATOM 934 C CA . ALA A 1 119 ? 17.935 23.236 6.058 1.00 45.59 119 ALA A CA 1
ATOM 935 C C . ALA A 1 119 ? 18.889 22.039 5.994 1.00 45.59 119 ALA A C 1
ATOM 937 O O . ALA A 1 119 ? 18.792 21.113 6.798 1.00 45.59 119 ALA A O 1
ATOM 938 N N . ARG A 1 120 ? 19.868 22.092 5.084 1.00 38.66 120 ARG A N 1
ATOM 939 C CA . ARG A 1 120 ? 21.188 21.529 5.388 1.00 38.66 120 ARG A CA 1
ATOM 940 C C . ARG A 1 120 ? 22.304 22.204 4.591 1.00 38.66 120 ARG A C 1
ATOM 942 O O . ARG A 1 120 ? 22.632 21.768 3.497 1.00 38.66 120 ARG A O 1
ATOM 949 N N . ALA A 1 121 ? 22.859 23.255 5.187 1.00 34.31 121 ALA A N 1
ATOM 950 C CA . ALA A 1 121 ? 24.249 23.732 5.111 1.00 34.31 121 ALA A CA 1
ATOM 951 C C . ALA A 1 121 ? 24.259 25.009 5.979 1.00 34.31 121 ALA A C 1
ATOM 953 O O . ALA A 1 121 ? 23.599 25.970 5.616 1.00 34.31 121 ALA A O 1
ATOM 954 N N . ALA A 1 122 ? 24.742 25.063 7.221 1.00 37.34 122 ALA A N 1
ATOM 955 C CA . ALA A 1 122 ? 26.050 24.669 7.737 1.00 37.34 122 ALA A CA 1
ATOM 956 C C . ALA A 1 122 ? 27.204 25.228 6.893 1.00 37.34 122 ALA A C 1
ATOM 958 O O . ALA A 1 122 ? 27.825 24.486 6.133 1.00 37.34 122 ALA A O 1
ATOM 959 N N . ARG A 1 123 ? 27.475 26.528 7.045 1.00 38.22 123 ARG A N 1
ATOM 960 C CA . ARG A 1 123 ? 28.769 27.064 7.497 1.00 38.22 123 ARG A CA 1
ATOM 961 C C . ARG A 1 123 ? 28.638 28.534 7.865 1.00 38.22 123 ARG A C 1
ATOM 963 O O . ARG A 1 123 ? 27.833 29.218 7.202 1.00 38.22 123 ARG A O 1
#

Sequence (123 aa):
MSVPKPANFVPASRWTTHRVTQPAAATIGTRDDGTPRVAPGVYLLTRDASPQFAKPITVRVIRERTDRHTYDGWTWIEAYQLDARGDATDRRELFVRPDGMRPVRTPPATPGPARRVAARAAR

pLDDT: mean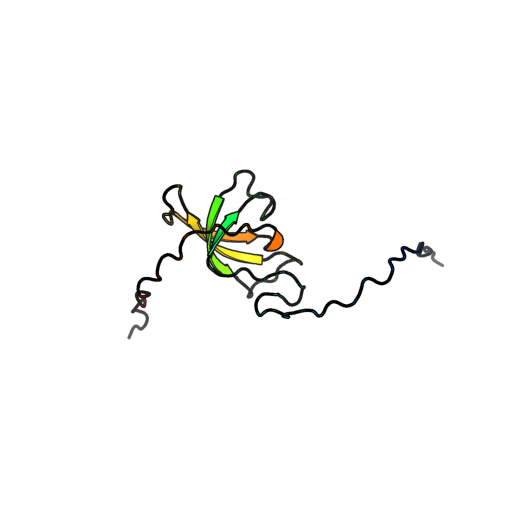 70.36, std 23.23, range [28.5, 96.25]

Secondary structure (DSSP, 8-state):
---------------------------TTB-TTSPBP--SEEEEE-TTT-TT-SS-EEEEEEEEETTS---TT-EEEEEEEE-TTS-EEEEEEEEE-GGG-EE--------------------

Radius of gyration: 21.73 Å; Cα contacts (8 Å, |Δi|>4): 176; chains: 1; bounding box: 46×72×44 Å